Protein AF-A0A1C3XH32-F1 (afdb_monomer_lite)

pLDDT: mean 75.7, std 14.03, range [39.72, 89.75]

Foldseek 3Di:
DQPPLPCVVLVVLVVVVVVCVVVVNPQDPVNVVVSVVVNVVSVVVSVVSVVVVVVVVVVVPPPPPPDDPDD

Sequence (71 aa):
MPSTFSLHTIDEAIRDLEQKVAHGAEISREELASGVLRITKHLRDELEAALKVIDGLKDHTGPGSTGRSRW

Radius of gyration: 20.6 Å; chains: 1; bounding box: 46×18×58 Å

Secondary structure (DSSP, 8-state):
------HHHHHHHHHHHHHHHHTT----HHHHHHHHHHHHHHHHHHHHHHHHHHHHHHHHSSTTSS-----

Organism: NCBI:txid108015

Structure (mmCIF, N/CA/C/O backbone):
data_AF-A0A1C3XH32-F1
#
_entry.id   AF-A0A1C3XH32-F1
#
loop_
_atom_site.group_PDB
_atom_site.id
_atom_site.type_symbol
_atom_site.label_atom_id
_atom_site.label_alt_id
_atom_site.label_comp_id
_atom_site.label_asym_id
_atom_site.label_entity_id
_atom_site.label_seq_id
_atom_site.pdbx_PDB_ins_code
_atom_site.Cartn_x
_atom_site.Cartn_y
_atom_site.Cartn_z
_atom_site.occupancy
_atom_site.B_iso_or_equiv
_atom_site.auth_seq_id
_atom_site.auth_comp_id
_atom_site.auth_asym_id
_atom_site.auth_atom_id
_atom_site.pdbx_PDB_model_num
ATOM 1 N N . MET A 1 1 ? 21.083 1.617 -10.034 1.00 39.72 1 MET A N 1
ATOM 2 C CA . MET A 1 1 ? 20.607 0.309 -9.537 1.00 39.72 1 MET A CA 1
ATOM 3 C C . MET A 1 1 ? 19.137 0.232 -9.907 1.00 39.72 1 MET A C 1
ATOM 5 O O . MET A 1 1 ? 18.441 1.176 -9.544 1.00 39.72 1 MET A O 1
ATOM 9 N N . PRO A 1 2 ? 18.677 -0.744 -10.711 1.00 44.84 2 PRO A N 1
ATOM 10 C CA . PRO A 1 2 ? 17.249 -0.869 -10.986 1.00 44.84 2 PRO A CA 1
ATOM 11 C C . PRO A 1 2 ? 16.545 -1.087 -9.645 1.00 44.84 2 PRO A C 1
ATOM 13 O O . PRO A 1 2 ? 17.017 -1.888 -8.841 1.00 44.84 2 PRO A O 1
ATOM 16 N N . SER A 1 3 ? 15.501 -0.303 -9.375 1.00 51.62 3 SER A N 1
ATOM 17 C CA . SER A 1 3 ? 14.706 -0.422 -8.154 1.00 51.62 3 SER A CA 1
ATOM 18 C C . SER A 1 3 ? 14.140 -1.834 -8.135 1.00 51.62 3 SER A C 1
ATOM 20 O O . SER A 1 3 ? 13.313 -2.180 -8.975 1.00 51.62 3 SER A O 1
ATOM 22 N N . THR A 1 4 ? 14.683 -2.696 -7.282 1.00 56.91 4 THR A N 1
ATOM 23 C CA . THR A 1 4 ? 14.227 -4.074 -7.167 1.00 56.91 4 THR A CA 1
ATOM 24 C C . THR A 1 4 ? 12.800 -4.011 -6.648 1.00 56.91 4 THR A C 1
ATOM 26 O O . THR A 1 4 ? 12.586 -3.520 -5.542 1.00 56.91 4 THR A O 1
ATOM 29 N N . PHE A 1 5 ? 11.842 -4.459 -7.460 1.00 57.59 5 PHE A N 1
ATOM 30 C CA . PHE A 1 5 ? 10.439 -4.599 -7.079 1.00 57.59 5 PHE A CA 1
ATOM 31 C C . PHE A 1 5 ? 10.331 -5.218 -5.685 1.00 57.59 5 PHE A C 1
ATOM 33 O O . PHE A 1 5 ? 10.662 -6.391 -5.507 1.00 57.59 5 PHE A O 1
ATOM 40 N N . SER A 1 6 ? 9.905 -4.441 -4.688 1.00 67.06 6 SER A N 1
ATOM 41 C CA . SER A 1 6 ? 9.873 -4.911 -3.300 1.00 67.06 6 SER A CA 1
ATOM 42 C C . SER A 1 6 ? 8.439 -5.157 -2.853 1.00 67.06 6 SER A C 1
ATOM 44 O O . SER A 1 6 ? 7.892 -4.440 -2.014 1.00 67.06 6 SER A O 1
ATOM 46 N N . LEU A 1 7 ? 7.839 -6.224 -3.396 1.00 70.38 7 LEU A N 1
ATOM 47 C CA . LEU A 1 7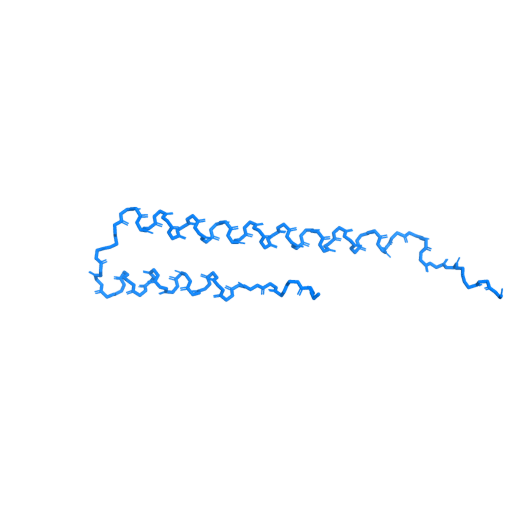 ? 6.576 -6.792 -2.894 1.00 70.38 7 LEU A CA 1
ATOM 48 C C . LEU A 1 7 ? 6.654 -7.128 -1.396 1.00 70.38 7 LEU A C 1
ATOM 50 O O . LEU A 1 7 ? 5.648 -7.068 -0.699 1.00 70.38 7 LEU A O 1
ATOM 54 N N . HIS A 1 8 ? 7.864 -7.372 -0.889 1.00 78.12 8 HIS A N 1
ATOM 55 C CA . HIS A 1 8 ? 8.149 -7.608 0.524 1.00 78.12 8 HIS A CA 1
ATOM 56 C C . HIS A 1 8 ? 7.544 -6.542 1.449 1.00 78.12 8 HIS A C 1
ATOM 58 O O . HIS A 1 8 ? 6.987 -6.866 2.491 1.00 78.12 8 HIS A O 1
ATOM 64 N N . THR A 1 9 ? 7.598 -5.266 1.059 1.00 76.00 9 THR A N 1
ATOM 65 C CA . THR A 1 9 ? 7.089 -4.159 1.885 1.00 76.00 9 THR A CA 1
ATOM 66 C C . THR A 1 9 ? 5.558 -4.160 1.968 1.00 76.00 9 THR A C 1
ATOM 68 O O . THR A 1 9 ? 4.985 -3.732 2.971 1.00 76.00 9 THR A O 1
ATOM 71 N N . ILE A 1 10 ? 4.888 -4.630 0.912 1.00 79.00 10 ILE A N 1
ATOM 72 C CA . ILE A 1 10 ? 3.430 -4.790 0.877 1.00 79.00 10 ILE A CA 1
ATOM 73 C C . ILE A 1 10 ? 3.028 -6.002 1.718 1.00 79.00 10 ILE A C 1
ATOM 75 O O . ILE A 1 10 ? 2.129 -5.878 2.548 1.00 79.00 10 ILE A O 1
ATOM 79 N N . ASP A 1 11 ? 3.730 -7.125 1.561 1.00 83.25 11 ASP A N 1
ATOM 80 C CA . ASP A 1 11 ? 3.484 -8.347 2.331 1.00 83.25 11 ASP A CA 1
ATOM 81 C C . ASP A 1 11 ? 3.646 -8.108 3.836 1.00 83.25 11 ASP A C 1
ATOM 83 O O . ASP A 1 11 ? 2.807 -8.539 4.623 1.00 83.25 11 ASP A O 1
ATOM 87 N N . GLU A 1 12 ? 4.671 -7.361 4.258 1.00 85.75 12 GLU A N 1
ATOM 88 C CA . GLU A 1 12 ? 4.846 -6.988 5.665 1.00 85.75 12 GLU A CA 1
ATOM 89 C C . GLU A 1 12 ? 3.697 -6.124 6.194 1.00 85.75 12 GLU A C 1
ATOM 91 O O . GLU A 1 12 ? 3.224 -6.348 7.308 1.00 85.75 12 GLU A O 1
ATOM 96 N N . ALA A 1 13 ? 3.222 -5.155 5.405 1.00 83.38 13 ALA A N 1
ATOM 97 C CA . ALA A 1 13 ? 2.118 -4.284 5.804 1.00 83.38 13 ALA A CA 1
ATOM 98 C C . ALA A 1 13 ? 0.786 -5.045 5.910 1.00 83.38 13 ALA A C 1
ATOM 100 O O . ALA A 1 13 ? 0.003 -4.786 6.824 1.00 83.38 13 ALA A O 1
ATOM 101 N N . ILE A 1 14 ? 0.538 -5.996 5.005 1.00 85.56 14 ILE A N 1
ATOM 102 C CA . ILE A 1 14 ? -0.627 -6.886 5.070 1.00 85.56 14 ILE A CA 1
ATOM 103 C C . ILE A 1 14 ? -0.511 -7.796 6.296 1.00 85.56 14 ILE A C 1
ATOM 105 O O . ILE A 1 14 ? -1.448 -7.863 7.090 1.00 85.56 14 ILE A O 1
ATOM 109 N N . ARG A 1 15 ? 0.652 -8.422 6.511 1.00 88.44 15 ARG A N 1
ATOM 110 C CA . ARG A 1 15 ? 0.880 -9.335 7.639 1.00 88.44 15 ARG A CA 1
ATOM 111 C C . ARG A 1 15 ? 0.733 -8.648 8.997 1.00 88.44 15 ARG A C 1
ATOM 113 O O . ARG A 1 15 ? 0.227 -9.262 9.932 1.00 88.44 15 ARG A O 1
ATOM 120 N N . ASP A 1 16 ? 1.159 -7.391 9.118 1.00 86.25 16 ASP A N 1
ATOM 121 C CA . ASP A 1 16 ? 0.977 -6.588 10.337 1.00 86.25 16 ASP A CA 1
ATOM 122 C C . ASP A 1 16 ? -0.511 -6.334 10.631 1.00 86.25 16 ASP A C 1
ATOM 124 O O . ASP A 1 16 ? -0.965 -6.506 11.764 1.00 86.25 16 ASP A O 1
ATOM 128 N N . LEU A 1 17 ? -1.301 -5.997 9.604 1.00 84.50 17 LEU A N 1
ATOM 129 C CA . LEU A 1 17 ? -2.751 -5.835 9.738 1.00 84.50 17 LEU A CA 1
ATOM 130 C C . LEU A 1 17 ? -3.437 -7.161 10.099 1.00 84.50 17 LEU A C 1
ATOM 132 O O . LEU A 1 17 ? -4.258 -7.192 11.014 1.00 84.50 17 LEU A O 1
ATOM 136 N N . GLU A 1 18 ? -3.074 -8.260 9.436 1.00 85.88 18 GLU A N 1
ATOM 137 C CA . GLU A 1 18 ? -3.603 -9.597 9.728 1.00 85.88 18 GLU A CA 1
ATOM 138 C C . GLU A 1 18 ? -3.275 -10.045 11.154 1.00 85.88 18 GLU A C 1
ATOM 140 O O . GLU A 1 18 ? -4.154 -10.546 11.855 1.00 85.88 18 GLU A O 1
ATOM 145 N N . GLN A 1 19 ? -2.041 -9.822 11.625 1.00 86.81 19 GLN A N 1
ATOM 146 C CA . GLN A 1 19 ? -1.669 -10.122 13.007 1.00 86.81 19 GLN A CA 1
ATOM 147 C C . GLN A 1 19 ? -2.484 -9.299 13.998 1.00 86.81 19 GLN A C 1
ATOM 149 O O . GLN A 1 19 ? -2.958 -9.859 14.984 1.00 86.81 19 GLN A O 1
ATOM 154 N N . LYS A 1 20 ? -2.684 -8.002 13.757 1.00 82.94 20 LYS A N 1
ATOM 155 C CA . LYS A 1 20 ? -3.494 -7.158 14.646 1.00 82.94 20 LYS A CA 1
ATOM 156 C C . LYS A 1 20 ? -4.934 -7.665 14.748 1.00 82.94 20 LYS A C 1
ATOM 158 O O . LYS A 1 20 ? -5.437 -7.818 15.859 1.00 82.94 20 LYS A O 1
ATOM 163 N N . VAL A 1 21 ? -5.553 -8.031 13.623 1.00 81.12 21 VAL A N 1
ATOM 164 C CA . VAL A 1 21 ? -6.892 -8.647 13.614 1.00 81.12 21 VAL A CA 1
ATOM 165 C C . VAL A 1 21 ? -6.891 -9.995 14.348 1.00 81.12 21 VAL A C 1
ATOM 167 O O . VAL A 1 21 ? -7.754 -10.237 15.189 1.00 81.12 21 VAL A O 1
ATOM 170 N N . ALA A 1 22 ? -5.916 -10.866 14.074 1.00 79.94 22 ALA A N 1
ATOM 171 C CA . ALA A 1 22 ? -5.842 -12.211 14.647 1.00 79.94 22 ALA A CA 1
ATOM 172 C C . ALA A 1 22 ? -5.621 -12.222 16.170 1.00 79.94 22 ALA A C 1
ATOM 174 O O . ALA A 1 22 ? -6.125 -13.111 16.854 1.00 79.94 22 ALA A O 1
ATOM 175 N N . HIS A 1 23 ? -4.904 -11.233 16.712 1.00 84.06 23 HIS A N 1
ATOM 176 C CA . HIS A 1 23 ? -4.684 -11.085 18.156 1.00 84.06 23 HIS A CA 1
ATOM 177 C C . HIS A 1 23 ? -5.802 -10.294 18.858 1.00 84.06 23 HIS A C 1
ATOM 179 O O . HIS A 1 23 ? -5.666 -9.964 20.035 1.00 84.06 23 HIS A O 1
ATOM 185 N N . GLY A 1 24 ? -6.905 -9.996 18.161 1.00 71.88 24 GLY A N 1
ATOM 186 C CA . GLY A 1 24 ? -8.056 -9.297 18.732 1.00 71.88 24 GLY A CA 1
ATOM 187 C C . GLY A 1 24 ? -7.784 -7.832 19.067 1.00 71.88 24 GLY A C 1
ATOM 188 O O . GLY A 1 24 ? -8.491 -7.264 19.898 1.00 71.88 24 GLY A O 1
ATOM 189 N N . ALA A 1 25 ? -6.764 -7.219 18.455 1.00 76.19 25 ALA A N 1
ATOM 190 C CA . ALA A 1 25 ? -6.554 -5.789 18.594 1.00 76.19 25 ALA A CA 1
ATOM 191 C C . ALA A 1 25 ? -7.718 -5.054 17.917 1.00 76.19 25 ALA A C 1
ATOM 193 O O . ALA A 1 25 ? -8.030 -5.310 16.750 1.00 76.19 25 ALA A O 1
ATOM 194 N N . GLU A 1 26 ? -8.349 -4.124 18.635 1.00 77.50 26 GLU A N 1
ATOM 195 C CA . GLU A 1 26 ? -9.229 -3.143 18.006 1.00 77.50 26 GLU A CA 1
ATOM 196 C C . GLU A 1 26 ? -8.375 -2.268 17.089 1.00 77.50 26 GLU A C 1
ATOM 198 O O . GLU A 1 26 ? -7.646 -1.387 17.539 1.00 77.50 26 GLU A O 1
ATOM 203 N N . ILE A 1 27 ? -8.433 -2.545 15.789 1.00 80.50 27 ILE A N 1
ATOM 204 C CA . ILE A 1 27 ? -7.864 -1.663 14.777 1.00 80.50 27 ILE A CA 1
ATOM 205 C C . ILE A 1 27 ? -8.833 -0.498 14.608 1.00 80.50 27 ILE A C 1
ATOM 207 O O . ILE A 1 27 ? -9.987 -0.696 14.213 1.00 80.50 27 ILE A O 1
ATOM 211 N N . SER A 1 28 ?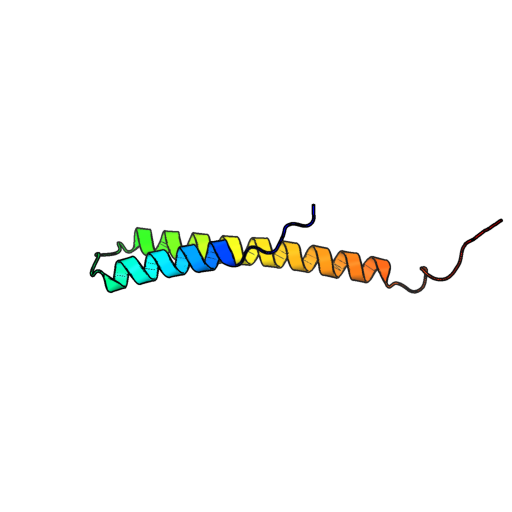 -8.367 0.722 14.873 1.00 83.50 28 SER A N 1
ATOM 212 C CA . SER A 1 28 ? -9.173 1.907 14.588 1.00 83.50 28 SER A CA 1
ATOM 213 C C . SER A 1 28 ? -9.428 2.040 13.084 1.00 83.50 28 SER A C 1
ATOM 215 O O . SER A 1 28 ? -8.637 1.610 12.236 1.00 83.50 28 SER A O 1
ATOM 217 N N . ARG A 1 29 ? -10.544 2.675 12.720 1.00 79.50 29 ARG A N 1
ATOM 218 C CA . ARG A 1 29 ? -10.872 2.931 11.312 1.00 79.50 29 ARG A CA 1
ATOM 219 C C . ARG A 1 29 ? -9.773 3.752 10.630 1.00 79.50 29 ARG A C 1
ATOM 221 O O . ARG A 1 29 ? -9.492 3.539 9.452 1.00 79.50 29 ARG A O 1
ATOM 228 N N . GLU A 1 30 ? -9.144 4.653 11.375 1.00 83.56 30 GLU A N 1
ATOM 229 C CA . GLU A 1 30 ? -8.022 5.483 10.952 1.00 83.56 30 GLU A CA 1
ATOM 230 C C . GLU A 1 30 ? -6.760 4.655 10.679 1.00 83.56 30 GLU A C 1
ATOM 232 O O . GLU A 1 30 ? -6.115 4.852 9.648 1.00 83.56 30 GLU A O 1
ATOM 237 N N . GLU A 1 31 ? -6.420 3.699 11.547 1.00 82.44 31 GLU A N 1
ATOM 238 C CA . GLU A 1 31 ? -5.276 2.802 11.340 1.00 82.44 31 GLU A CA 1
ATOM 239 C C . GLU A 1 31 ? -5.474 1.893 10.128 1.00 82.44 31 GLU A C 1
ATOM 241 O O . GLU A 1 31 ? -4.560 1.753 9.313 1.00 82.44 31 GLU A O 1
ATOM 246 N N . LEU A 1 32 ? -6.676 1.331 9.958 1.00 84.00 32 LEU A N 1
ATOM 247 C CA . LEU A 1 32 ? -7.004 0.529 8.780 1.00 84.00 32 LEU A CA 1
ATOM 248 C C . LEU A 1 32 ? -6.916 1.369 7.499 1.00 84.00 32 LEU A C 1
ATOM 250 O O . LEU A 1 32 ? -6.285 0.954 6.526 1.00 84.00 32 LEU A O 1
ATOM 254 N N . ALA A 1 33 ? -7.508 2.567 7.498 1.00 83.75 33 ALA A N 1
ATOM 255 C CA . ALA A 1 33 ? -7.462 3.472 6.353 1.00 83.75 33 ALA A CA 1
ATOM 256 C C . ALA A 1 33 ? -6.022 3.883 6.007 1.00 83.75 33 ALA A C 1
ATOM 258 O O . ALA A 1 33 ? -5.651 3.901 4.833 1.00 83.75 33 ALA A O 1
ATOM 259 N N . SER A 1 34 ? -5.195 4.157 7.019 1.00 85.44 34 SER A N 1
ATOM 260 C CA . SER A 1 34 ? -3.776 4.480 6.853 1.00 85.44 34 SER A CA 1
ATOM 261 C C . SER A 1 34 ? -2.983 3.302 6.275 1.00 85.44 34 SER A C 1
ATOM 263 O O . SER A 1 34 ? -2.210 3.478 5.329 1.00 85.44 34 SER A O 1
ATOM 265 N N . GLY A 1 35 ? -3.223 2.084 6.774 1.00 85.62 35 GLY A N 1
ATOM 266 C CA . GLY A 1 35 ? -2.602 0.862 6.261 1.00 85.62 35 GLY A CA 1
ATOM 267 C C . GLY A 1 35 ? -2.947 0.606 4.793 1.00 85.62 35 GLY A C 1
ATOM 268 O O . GLY A 1 35 ? -2.051 0.434 3.964 1.00 85.62 35 GLY A O 1
ATOM 269 N N . VAL A 1 36 ? -4.234 0.684 4.442 1.00 86.06 36 VAL A N 1
ATOM 270 C CA . VAL A 1 36 ? -4.713 0.529 3.058 1.00 86.06 36 VAL A CA 1
ATOM 271 C C . VAL A 1 36 ? -4.136 1.612 2.141 1.00 86.06 36 VAL A C 1
ATOM 273 O O . VAL A 1 36 ? -3.699 1.313 1.026 1.00 86.06 36 VAL A O 1
ATOM 276 N N . LEU A 1 37 ? -4.074 2.865 2.600 1.00 88.75 37 LEU A N 1
ATOM 277 C CA . LEU A 1 37 ? -3.493 3.968 1.831 1.00 88.75 37 LEU A CA 1
ATOM 278 C C . LEU A 1 37 ? -1.996 3.752 1.564 1.00 88.75 37 LEU A C 1
ATOM 280 O O . LEU A 1 37 ? -1.515 3.994 0.457 1.00 88.75 37 LEU A O 1
ATOM 284 N N . ARG A 1 38 ? -1.250 3.277 2.566 1.00 86.06 38 ARG A N 1
ATOM 285 C CA . ARG A 1 38 ? 0.181 2.987 2.425 1.00 86.06 38 ARG A CA 1
ATOM 286 C C . ARG A 1 38 ? 0.426 1.862 1.420 1.00 86.06 38 ARG A C 1
ATOM 288 O O . ARG A 1 38 ? 1.288 2.014 0.556 1.00 86.06 38 ARG A O 1
ATOM 295 N N . ILE A 1 39 ? -0.355 0.782 1.497 1.00 86.50 39 ILE A N 1
ATOM 296 C CA . ILE A 1 39 ? -0.270 -0.360 0.573 1.00 86.50 39 ILE A CA 1
ATOM 297 C C . ILE A 1 39 ? -0.577 0.083 -0.863 1.00 86.50 39 ILE A C 1
ATOM 299 O O . ILE A 1 39 ? 0.200 -0.184 -1.778 1.00 86.50 39 ILE A O 1
ATOM 303 N N . THR A 1 40 ? -1.679 0.807 -1.066 1.00 86.88 40 THR A N 1
ATOM 304 C CA . THR A 1 40 ? -2.097 1.268 -2.402 1.00 86.88 40 THR A CA 1
ATOM 305 C C . THR A 1 40 ? -1.111 2.254 -3.023 1.00 86.88 40 THR A C 1
ATOM 307 O O . THR A 1 40 ? -0.831 2.160 -4.218 1.00 86.88 40 THR A O 1
ATOM 310 N N . LYS A 1 41 ? -0.534 3.166 -2.230 1.00 87.75 41 LYS A N 1
ATOM 311 C CA . LYS A 1 41 ? 0.524 4.068 -2.702 1.00 87.75 41 LYS A CA 1
ATOM 312 C C . LYS A 1 41 ? 1.760 3.290 -3.155 1.00 87.75 41 LYS A C 1
ATOM 314 O O . LYS A 1 41 ? 2.251 3.548 -4.249 1.00 87.75 41 LYS A O 1
ATOM 319 N N . HIS A 1 42 ? 2.219 2.330 -2.348 1.00 85.81 42 HIS A N 1
ATOM 320 C CA . HIS A 1 42 ? 3.384 1.507 -2.688 1.00 85.81 42 HIS A CA 1
ATOM 321 C C . HIS A 1 42 ? 3.146 0.727 -3.985 1.00 85.81 42 HIS A C 1
ATOM 323 O O . HIS A 1 42 ? 3.957 0.799 -4.898 1.00 85.81 42 HIS A O 1
ATOM 329 N N . LEU A 1 43 ? 1.985 0.078 -4.127 1.00 86.75 43 LEU A N 1
ATOM 330 C CA . LEU A 1 43 ? 1.601 -0.631 -5.356 1.00 86.75 43 LEU A CA 1
ATOM 331 C C . LEU A 1 43 ? 1.611 0.269 -6.597 1.00 86.75 43 LEU A C 1
ATOM 333 O O . LEU A 1 43 ? 2.098 -0.137 -7.650 1.00 86.75 43 LEU A O 1
ATOM 337 N N . ARG A 1 44 ? 1.072 1.487 -6.486 1.00 89.69 44 ARG A N 1
ATOM 338 C CA . ARG A 1 44 ? 1.055 2.447 -7.595 1.00 89.69 44 ARG A CA 1
ATOM 339 C C . ARG A 1 44 ? 2.469 2.864 -7.994 1.00 89.69 44 ARG A C 1
ATOM 341 O O . ARG A 1 44 ? 2.773 2.873 -9.183 1.00 89.69 44 ARG A O 1
ATOM 348 N N . ASP A 1 45 ? 3.303 3.215 -7.021 1.00 87.44 45 ASP A N 1
ATOM 349 C CA . ASP A 1 45 ? 4.660 3.700 -7.277 1.00 87.44 45 ASP A CA 1
ATOM 350 C C . ASP A 1 45 ? 5.521 2.584 -7.922 1.00 87.44 45 ASP A C 1
ATOM 352 O O . ASP A 1 45 ? 6.260 2.835 -8.877 1.00 87.44 45 ASP A O 1
ATOM 356 N N . GLU A 1 46 ? 5.352 1.330 -7.486 1.00 84.88 46 GLU A N 1
ATOM 357 C CA . GLU A 1 46 ? 5.990 0.148 -8.091 1.00 84.88 46 GLU A CA 1
ATOM 358 C C . GLU A 1 46 ? 5.479 -0.133 -9.515 1.00 84.88 46 GLU A C 1
ATOM 360 O O . GLU A 1 46 ? 6.267 -0.416 -10.420 1.00 84.88 46 GLU A O 1
ATOM 365 N N . LEU A 1 47 ? 4.168 -0.014 -9.756 1.00 87.44 47 LEU A N 1
ATOM 366 C CA . LEU A 1 47 ? 3.593 -0.170 -11.096 1.00 87.44 47 LEU A CA 1
ATOM 367 C C . LEU A 1 47 ? 4.115 0.905 -12.059 1.00 87.44 47 LEU A C 1
ATOM 369 O O . LEU A 1 47 ? 4.438 0.604 -13.207 1.00 87.44 47 LEU A O 1
ATOM 373 N N . GLU A 1 48 ? 4.244 2.150 -11.599 1.00 89.75 48 GLU A N 1
ATOM 374 C CA . GLU A 1 48 ? 4.819 3.233 -12.397 1.00 89.75 48 GLU A CA 1
ATOM 375 C C . GLU A 1 48 ? 6.289 2.954 -12.749 1.00 89.75 48 GLU A C 1
ATOM 377 O O . GLU A 1 48 ? 6.714 3.182 -13.886 1.00 89.75 48 GLU A O 1
ATOM 382 N N . ALA A 1 49 ? 7.065 2.411 -11.806 1.00 87.06 49 ALA A N 1
ATOM 383 C CA . ALA A 1 49 ? 8.435 1.983 -12.066 1.00 87.06 49 ALA A CA 1
ATOM 384 C C . ALA A 1 49 ? 8.494 0.851 -13.108 1.00 87.06 49 ALA A C 1
ATOM 386 O O . ALA A 1 49 ? 9.312 0.920 -14.029 1.00 87.06 49 ALA A O 1
ATOM 387 N N . ALA A 1 50 ? 7.599 -0.142 -13.024 1.00 86.19 50 ALA A N 1
ATOM 388 C CA . ALA A 1 50 ? 7.501 -1.211 -14.022 1.00 86.19 50 ALA A CA 1
ATOM 389 C C . ALA A 1 50 ? 7.203 -0.677 -15.420 1.00 86.19 50 ALA A C 1
ATOM 391 O O . ALA A 1 50 ? 7.875 -1.054 -16.382 1.00 86.19 50 ALA A O 1
ATOM 392 N N . LEU A 1 51 ? 6.225 0.222 -15.531 1.00 88.19 51 LEU A N 1
ATOM 393 C CA . LEU A 1 51 ? 5.837 0.812 -16.808 1.00 88.19 51 LEU A CA 1
ATOM 394 C C . LEU A 1 51 ? 6.997 1.583 -17.442 1.00 88.19 51 LEU A C 1
ATOM 396 O O . LEU A 1 51 ? 7.256 1.403 -18.628 1.00 88.19 51 LEU A O 1
ATOM 400 N N . LYS A 1 52 ? 7.766 2.346 -16.654 1.00 86.38 52 LYS A N 1
ATOM 401 C CA . LYS A 1 52 ? 8.968 3.046 -17.143 1.00 86.38 52 LYS A CA 1
ATOM 402 C C . LYS A 1 52 ? 10.030 2.091 -17.684 1.00 86.38 52 LYS A C 1
ATOM 404 O O . LYS A 1 52 ? 10.652 2.390 -18.701 1.00 86.38 52 LYS A O 1
ATOM 409 N N . VAL A 1 53 ? 10.245 0.949 -17.028 1.00 86.81 53 VAL A N 1
ATOM 410 C CA . VAL A 1 53 ? 11.183 -0.075 -17.520 1.00 86.81 53 VAL A CA 1
ATOM 411 C C . VAL A 1 53 ? 10.685 -0.670 -18.836 1.00 86.81 53 VAL A C 1
ATOM 413 O O . VAL A 1 53 ? 11.461 -0.786 -19.782 1.00 86.81 53 VAL A O 1
ATOM 416 N N . ILE A 1 54 ? 9.397 -1.011 -18.921 1.00 85.50 54 ILE A N 1
ATOM 417 C CA . ILE A 1 54 ? 8.788 -1.571 -20.135 1.00 85.50 54 ILE A CA 1
ATOM 418 C C . ILE A 1 54 ? 8.864 -0.577 -21.300 1.00 85.50 54 ILE A C 1
ATOM 420 O O . ILE A 1 54 ? 9.257 -0.965 -22.401 1.00 85.50 54 ILE A O 1
ATOM 424 N N . ASP A 1 55 ? 8.548 0.698 -21.070 1.00 83.12 55 ASP A N 1
ATOM 425 C CA . ASP A 1 55 ? 8.662 1.738 -22.096 1.00 83.12 55 ASP A CA 1
ATOM 426 C C . ASP A 1 55 ? 10.114 1.922 -22.559 1.00 83.12 55 ASP A C 1
ATOM 428 O O . ASP A 1 55 ? 10.368 1.958 -23.762 1.00 83.12 55 ASP A O 1
ATOM 432 N N . GLY A 1 56 ? 11.087 1.915 -21.641 1.00 81.62 56 GLY A N 1
ATOM 433 C CA . GLY A 1 56 ? 12.506 1.964 -22.009 1.00 81.62 56 GLY A CA 1
ATOM 434 C C . GLY A 1 56 ? 12.961 0.767 -22.859 1.00 81.62 56 GLY A C 1
ATOM 435 O O . GLY A 1 56 ? 13.763 0.922 -23.779 1.00 81.62 56 GLY A O 1
ATOM 436 N N . LEU A 1 57 ? 12.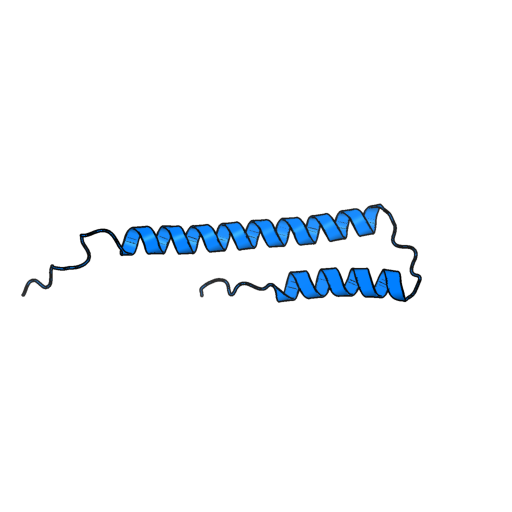419 -0.431 -22.611 1.00 81.50 57 LEU A N 1
ATOM 437 C CA . LEU A 1 57 ? 12.682 -1.616 -23.440 1.00 81.50 57 LEU A CA 1
ATOM 438 C C . LEU A 1 57 ? 12.041 -1.511 -24.832 1.00 81.50 57 LEU A C 1
ATOM 440 O O . LEU A 1 57 ? 12.638 -1.960 -25.817 1.00 81.50 57 LEU A O 1
ATOM 444 N N . LYS A 1 58 ? 10.856 -0.896 -24.935 1.00 74.25 58 LYS A N 1
ATOM 445 C CA . LYS A 1 58 ? 10.189 -0.612 -26.216 1.00 74.25 58 LYS A CA 1
ATOM 446 C C . LYS A 1 58 ? 11.048 0.302 -27.094 1.00 74.25 58 LYS A C 1
ATOM 448 O O . LYS A 1 58 ? 11.203 0.045 -28.286 1.00 74.25 58 LYS A O 1
ATOM 453 N N . ASP A 1 59 ? 11.687 1.303 -26.496 1.00 66.56 59 ASP A N 1
ATOM 454 C CA . ASP A 1 59 ? 12.565 2.231 -27.216 1.00 66.56 59 ASP A CA 1
ATOM 455 C C . ASP A 1 59 ? 13.872 1.568 -27.697 1.00 66.56 59 ASP A C 1
ATOM 457 O O . ASP A 1 59 ? 14.470 2.001 -28.682 1.00 66.56 59 ASP A O 1
ATOM 461 N N . HIS A 1 60 ? 14.316 0.484 -27.051 1.00 58.62 60 HIS A N 1
ATOM 462 C CA . HIS A 1 60 ? 15.510 -0.286 -27.442 1.00 58.62 60 HIS A CA 1
ATOM 463 C C . HIS A 1 60 ? 15.230 -1.421 -28.440 1.00 58.62 60 HIS A C 1
ATOM 465 O O . HIS A 1 60 ? 16.166 -1.998 -28.995 1.00 58.62 60 HIS A O 1
ATOM 471 N N . THR A 1 61 ? 13.958 -1.731 -28.697 1.00 57.28 61 THR A N 1
ATOM 472 C CA . THR A 1 61 ? 13.526 -2.773 -29.647 1.00 57.28 61 THR A CA 1
ATOM 473 C C . THR A 1 61 ? 13.009 -2.215 -30.978 1.00 57.28 61 THR A C 1
ATOM 475 O O . THR A 1 61 ? 12.607 -2.981 -31.853 1.00 57.28 61 THR A O 1
ATOM 478 N N . GL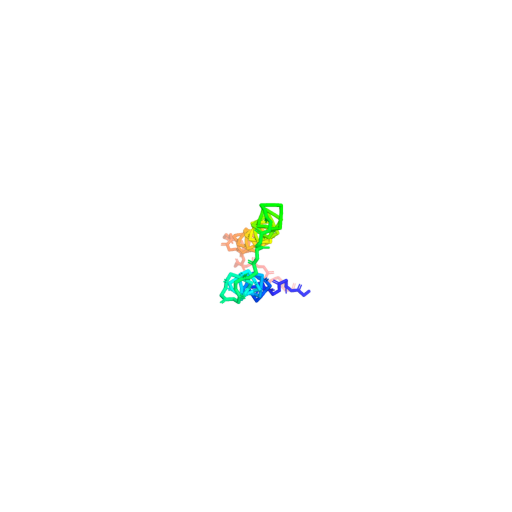Y A 1 62 ? 13.079 -0.894 -31.186 1.00 51.22 62 GLY A N 1
ATOM 479 C CA . GLY A 1 62 ? 12.819 -0.275 -32.487 1.00 51.22 62 GLY A CA 1
ATOM 480 C C . GLY A 1 62 ? 13.803 -0.750 -33.578 1.00 51.22 62 GLY A C 1
ATOM 481 O O . GLY A 1 62 ? 14.946 -1.091 -33.265 1.00 51.22 62 GLY A O 1
ATOM 482 N N . PRO A 1 63 ? 13.414 -0.735 -34.870 1.00 52.66 63 PRO A N 1
ATOM 483 C CA . PRO A 1 63 ? 14.142 -1.360 -35.991 1.00 52.66 63 PRO A CA 1
ATOM 484 C C . PRO A 1 63 ? 15.520 -0.746 -36.339 1.00 52.66 63 PRO A C 1
ATOM 486 O O . PRO A 1 63 ? 16.057 -0.992 -37.414 1.00 52.66 63 PRO A O 1
ATOM 489 N N . GLY A 1 64 ? 16.112 0.055 -35.449 1.00 51.62 64 GLY A N 1
ATOM 490 C CA . GLY A 1 64 ? 17.409 0.707 -35.629 1.00 51.62 64 GLY A CA 1
ATOM 491 C C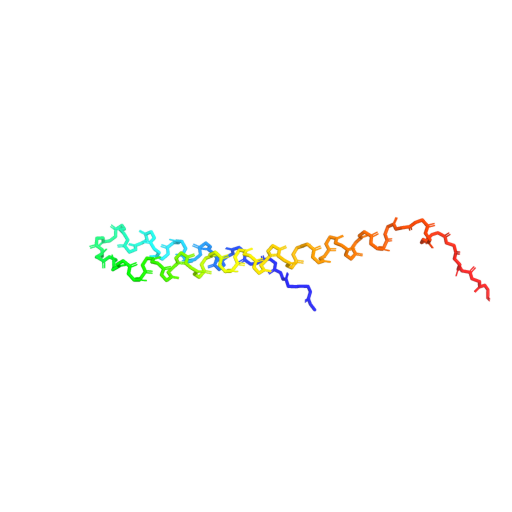 . GLY A 1 64 ? 18.597 0.046 -34.920 1.00 51.62 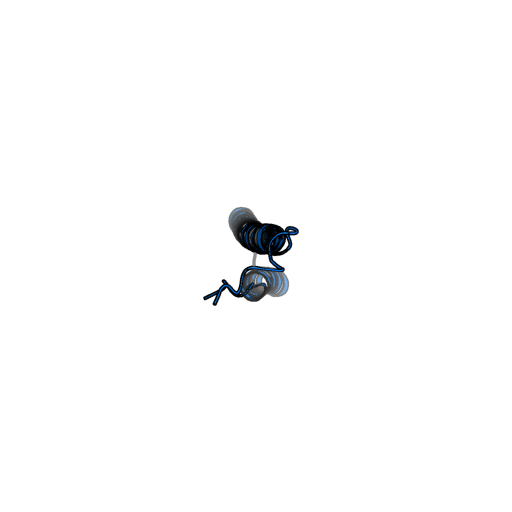64 GLY A C 1
ATOM 492 O O . GLY A 1 64 ? 19.713 0.530 -35.092 1.00 51.62 64 GLY A O 1
ATOM 493 N N . SER A 1 65 ? 18.418 -1.024 -34.129 1.00 51.47 65 SER A N 1
ATOM 494 C CA . SER A 1 65 ? 19.543 -1.618 -33.373 1.00 51.47 65 SER A CA 1
ATOM 495 C C . SER A 1 65 ? 20.436 -2.560 -34.195 1.00 51.47 65 SER A C 1
ATOM 497 O O . SER A 1 65 ? 21.531 -2.916 -33.757 1.00 51.47 65 SER A O 1
ATOM 499 N N . THR A 1 66 ? 20.049 -2.896 -35.429 1.00 56.75 66 THR A N 1
ATOM 500 C CA . THR A 1 66 ? 20.923 -3.593 -36.379 1.00 56.75 66 THR A CA 1
ATOM 501 C C . THR A 1 66 ? 21.576 -2.598 -37.333 1.00 56.75 66 THR A C 1
ATOM 503 O O . THR A 1 66 ? 21.035 -2.274 -38.387 1.00 56.75 66 THR A O 1
ATOM 506 N N . GLY A 1 67 ? 22.784 -2.159 -36.990 1.00 55.88 67 GLY A N 1
ATOM 507 C CA . GLY A 1 67 ? 23.745 -1.726 -38.002 1.00 55.88 67 GLY A CA 1
ATOM 508 C C . GLY A 1 67 ? 24.204 -0.280 -37.905 1.00 55.88 67 GLY A C 1
ATOM 509 O O . GLY A 1 67 ? 23.764 0.575 -38.670 1.00 55.88 67 GLY A O 1
ATOM 510 N N . ARG A 1 68 ? 25.238 -0.050 -37.090 1.00 50.41 68 ARG A N 1
ATOM 511 C CA . ARG A 1 68 ? 26.371 0.786 -37.513 1.00 50.41 68 ARG A CA 1
ATOM 512 C C . ARG A 1 68 ? 27.620 0.516 -36.668 1.00 50.41 68 ARG A C 1
ATOM 514 O O . ARG A 1 68 ? 28.061 1.374 -35.916 1.00 50.41 68 ARG A O 1
ATOM 521 N N . SER A 1 69 ? 28.245 -0.640 -36.868 1.00 52.06 69 SER A N 1
ATOM 522 C CA . SER A 1 69 ? 29.706 -0.711 -36.759 1.00 52.06 69 SER A CA 1
ATOM 523 C C . SER A 1 69 ? 30.260 -0.084 -38.039 1.00 52.06 69 SER A C 1
ATOM 525 O O . SER A 1 69 ? 30.185 -0.687 -39.108 1.00 52.06 69 SER A O 1
ATOM 527 N N . ARG A 1 70 ? 30.717 1.170 -37.968 1.00 50.31 70 ARG A N 1
ATOM 528 C CA . ARG A 1 70 ? 31.619 1.726 -38.982 1.00 50.31 70 ARG A CA 1
ATOM 529 C C . ARG A 1 70 ? 33.029 1.666 -38.413 1.00 50.31 70 ARG A C 1
ATOM 531 O O . ARG A 1 70 ? 33.235 2.120 -37.293 1.00 50.31 70 ARG A O 1
ATOM 538 N N . TRP A 1 71 ? 33.879 1.029 -39.213 1.00 52.72 71 TRP A N 1
ATOM 539 C CA . TRP A 1 71 ? 35.337 1.035 -39.234 1.00 52.72 71 TRP A CA 1
ATOM 540 C C . TRP A 1 71 ? 35.972 2.302 -38.669 1.00 52.72 71 TRP A C 1
ATOM 542 O O . TRP A 1 71 ? 35.467 3.398 -39.008 1.00 52.72 71 TRP A O 1
#